Protein AF-A0A0S8CTA7-F1 (afdb_monomer_lite)

pLDDT: mean 88.71, std 9.85, range [58.78, 98.25]

Structure (mmCIF, N/CA/C/O backbone):
data_AF-A0A0S8CTA7-F1
#
_entry.id   AF-A0A0S8CTA7-F1
#
loop_
_atom_site.group_PDB
_atom_site.id
_atom_site.type_symbol
_atom_site.label_atom_id
_atom_site.label_alt_id
_atom_site.label_comp_id
_atom_site.label_asym_id
_atom_site.label_entity_id
_atom_site.label_seq_id
_atom_site.pdbx_PDB_ins_code
_atom_site.Cartn_x
_atom_site.Cartn_y
_atom_site.Cartn_z
_atom_site.occupancy
_atom_site.B_iso_or_equiv
_atom_site.auth_seq_id
_atom_site.auth_comp_id
_atom_site.auth_asym_id
_atom_site.auth_atom_id
_atom_site.pdbx_PDB_model_num
ATOM 1 N N . MET A 1 1 ? -1.309 12.481 15.541 1.00 68.94 1 MET A N 1
ATOM 2 C CA . MET A 1 1 ? 0.061 11.936 15.379 1.00 68.94 1 MET A CA 1
ATOM 3 C C . MET A 1 1 ? 0.530 11.014 16.499 1.00 68.94 1 MET A C 1
ATOM 5 O O . MET A 1 1 ? 1.008 9.938 16.173 1.00 68.94 1 MET A O 1
ATOM 9 N N . LYS A 1 2 ? 0.399 11.366 17.790 1.00 77.56 2 LYS A N 1
ATOM 10 C CA . LYS A 1 2 ? 0.857 10.496 18.898 1.00 77.56 2 LYS A CA 1
ATOM 11 C C . LYS A 1 2 ? 0.227 9.086 18.867 1.00 77.56 2 LYS A C 1
ATOM 13 O O . LYS A 1 2 ? 0.957 8.108 18.843 1.00 77.56 2 LYS A O 1
ATOM 18 N N . LEU A 1 3 ? -1.098 8.999 18.718 1.00 83.44 3 LEU A N 1
ATOM 19 C CA . LEU A 1 3 ? -1.833 7.724 18.664 1.00 83.44 3 LEU A CA 1
ATOM 20 C C . LEU A 1 3 ? -1.491 6.848 17.438 1.00 83.44 3 LEU A C 1
ATOM 22 O O . LEU A 1 3 ? -1.394 5.628 17.553 1.00 83.44 3 LEU A O 1
ATOM 26 N N . LEU A 1 4 ? -1.269 7.464 16.268 1.00 87.50 4 LEU A N 1
ATOM 27 C CA . LEU A 1 4 ? -0.884 6.745 15.043 1.00 87.50 4 LEU A CA 1
ATOM 28 C C . LEU A 1 4 ? 0.478 6.05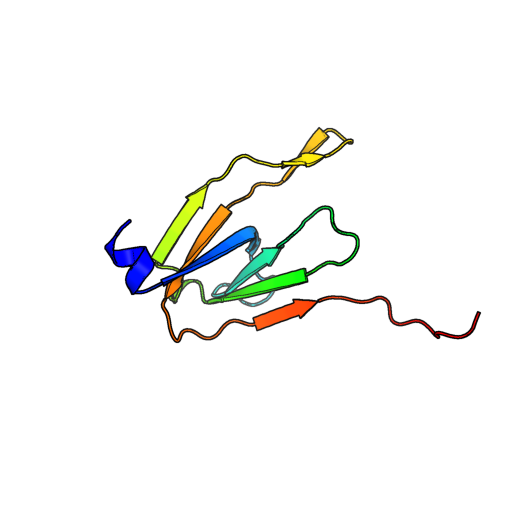7 15.203 1.00 87.50 4 LEU A C 1
ATOM 30 O O . LEU A 1 4 ? 0.642 4.921 14.785 1.00 87.50 4 LEU A O 1
ATOM 34 N N . LYS A 1 5 ? 1.445 6.691 15.876 1.00 89.25 5 LYS A N 1
ATOM 35 C CA . LYS A 1 5 ? 2.765 6.079 16.125 1.00 89.25 5 LYS A CA 1
ATOM 36 C C . LYS A 1 5 ? 2.689 4.830 17.015 1.00 89.25 5 LYS A C 1
ATOM 38 O O . LYS A 1 5 ? 3.542 3.949 16.929 1.00 89.25 5 LYS A O 1
ATOM 43 N N . GLU A 1 6 ? 1.671 4.740 17.866 1.00 94.50 6 GLU A N 1
ATOM 44 C CA . GLU A 1 6 ? 1.467 3.605 18.770 1.00 94.50 6 GLU A CA 1
ATOM 45 C C . GLU A 1 6 ? 0.722 2.453 18.088 1.00 94.50 6 GLU A C 1
ATOM 47 O O . GLU A 1 6 ? 1.040 1.288 18.336 1.00 94.50 6 GLU A O 1
ATOM 52 N N . THR A 1 7 ? -0.225 2.756 17.199 1.00 96.75 7 THR A N 1
ATOM 53 C CA . THR A 1 7 ? -1.140 1.765 16.607 1.00 96.75 7 THR A CA 1
ATOM 54 C C . THR A 1 7 ? -0.848 1.423 15.142 1.00 96.75 7 THR A C 1
ATOM 56 O O . THR A 1 7 ? -1.326 0.395 14.660 1.00 96.75 7 THR A O 1
ATOM 59 N N . HIS A 1 8 ? 0.008 2.191 14.460 1.00 98.06 8 HIS A N 1
ATOM 60 C CA . HIS A 1 8 ? 0.325 2.038 13.036 1.00 98.06 8 HIS A CA 1
ATOM 61 C C . HIS A 1 8 ? 1.831 1.995 12.781 1.00 98.06 8 HIS A C 1
ATOM 63 O O . HIS A 1 8 ? 2.642 2.365 13.630 1.00 98.06 8 HIS A O 1
ATOM 69 N N . ILE A 1 9 ? 2.195 1.535 11.588 1.00 97.12 9 ILE A N 1
ATOM 70 C CA . ILE A 1 9 ? 3.540 1.635 11.020 1.00 97.12 9 ILE A CA 1
ATOM 71 C C . ILE A 1 9 ? 3.449 2.471 9.743 1.00 97.12 9 ILE A C 1
ATOM 73 O O . ILE A 1 9 ? 2.537 2.280 8.936 1.00 97.12 9 ILE A O 1
ATOM 77 N N . SER A 1 10 ? 4.374 3.415 9.578 1.00 95.94 10 SER A N 1
ATOM 78 C CA . SER A 1 10 ? 4.425 4.268 8.395 1.00 95.94 10 SER A CA 1
ATOM 79 C C . SER A 1 10 ? 5.261 3.646 7.282 1.00 95.94 10 SER A C 1
ATOM 81 O O . SER A 1 10 ? 6.380 3.197 7.539 1.00 95.94 10 SER A O 1
ATOM 83 N N . PHE A 1 11 ? 4.765 3.721 6.052 1.00 95.62 11 PHE A N 1
ATOM 84 C CA . PHE A 1 11 ? 5.486 3.350 4.838 1.00 95.62 11 PHE A CA 1
ATOM 85 C C . PHE A 1 11 ? 5.481 4.519 3.864 1.00 95.62 11 PHE A C 1
ATOM 87 O O . PHE A 1 11 ? 4.483 5.226 3.749 1.00 95.62 11 PHE A O 1
ATOM 94 N N . THR A 1 12 ? 6.593 4.705 3.165 1.00 93.69 12 THR A N 1
ATOM 95 C CA . THR A 1 12 ? 6.796 5.817 2.240 1.00 93.69 12 THR A CA 1
ATOM 96 C C . THR A 1 12 ? 7.055 5.286 0.838 1.00 93.69 12 THR A C 1
ATOM 98 O O . THR A 1 12 ? 7.775 4.301 0.680 1.00 93.69 12 THR A O 1
ATOM 101 N N . GLY A 1 13 ? 6.486 5.950 -0.164 1.00 93.19 13 GLY A N 1
ATOM 102 C CA . GLY A 1 13 ? 6.742 5.662 -1.570 1.00 93.19 13 GLY A CA 1
ATOM 103 C C . GLY A 1 13 ? 5.756 6.368 -2.495 1.00 93.19 13 GLY A C 1
ATOM 104 O O . GLY A 1 13 ? 4.948 7.182 -2.045 1.00 93.19 13 GLY A O 1
ATOM 105 N N . SER A 1 14 ? 5.800 6.035 -3.781 1.00 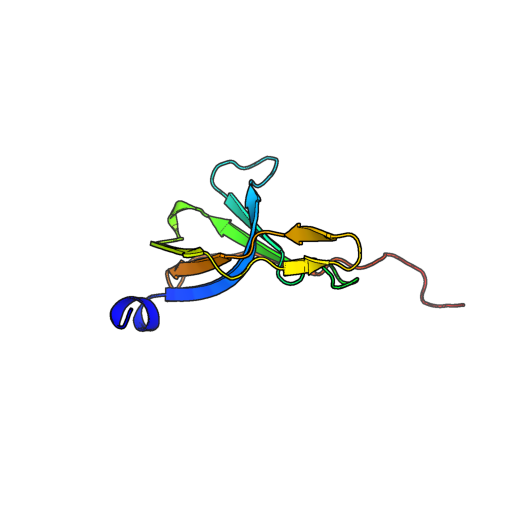93.00 14 SER A N 1
ATOM 106 C CA . SER A 1 14 ? 4.843 6.534 -4.766 1.00 93.00 14 SER A CA 1
ATOM 107 C C . SER A 1 14 ? 3.602 5.634 -4.813 1.00 93.00 14 SER A C 1
ATOM 109 O O . SER A 1 14 ? 3.732 4.445 -5.135 1.00 93.00 14 SER A O 1
ATOM 111 N N . PRO A 1 15 ? 2.405 6.143 -4.464 1.00 94.19 15 PRO A N 1
ATOM 112 C CA . PRO A 1 15 ? 1.188 5.343 -4.442 1.00 94.19 15 PRO A CA 1
ATOM 113 C C . PRO A 1 15 ? 0.649 5.102 -5.859 1.00 94.19 15 PRO A C 1
ATOM 115 O O . PRO A 1 15 ? 0.483 6.022 -6.658 1.00 94.19 15 PRO A O 1
ATOM 118 N N . ARG A 1 16 ? 0.318 3.848 -6.160 1.00 93.38 16 ARG A N 1
ATOM 119 C CA . ARG A 1 16 ? -0.289 3.389 -7.416 1.00 93.38 16 ARG A CA 1
ATOM 120 C C . ARG A 1 16 ? -1.501 2.514 -7.090 1.00 93.38 16 ARG A C 1
ATOM 122 O O . ARG A 1 16 ? -1.484 1.752 -6.123 1.00 93.38 16 ARG A O 1
ATOM 129 N N . LYS A 1 17 ? -2.558 2.594 -7.902 1.00 93.75 17 LYS A N 1
ATOM 130 C CA . LYS A 1 17 ? -3.677 1.641 -7.809 1.00 93.75 17 LYS A CA 1
ATOM 131 C C . LYS A 1 17 ? -3.193 0.261 -8.246 1.00 93.75 17 LYS A C 1
ATOM 133 O O . LYS A 1 17 ? -2.468 0.165 -9.237 1.00 93.75 17 LYS A O 1
ATOM 138 N N . HIS A 1 18 ? -3.592 -0.788 -7.532 1.00 94.25 18 HIS A N 1
ATOM 139 C CA . HIS A 1 18 ? -3.309 -2.141 -7.991 1.00 94.25 18 HIS A CA 1
ATOM 140 C C . HIS A 1 18 ? -4.118 -2.424 -9.279 1.00 94.25 18 HIS A C 1
ATOM 142 O O . HIS A 1 18 ? -5.302 -2.083 -9.340 1.00 94.25 18 HIS A O 1
ATOM 148 N N . PRO A 1 19 ? -3.510 -3.012 -10.327 1.00 93.19 19 PRO A N 1
ATOM 149 C CA . PRO A 1 19 ? -4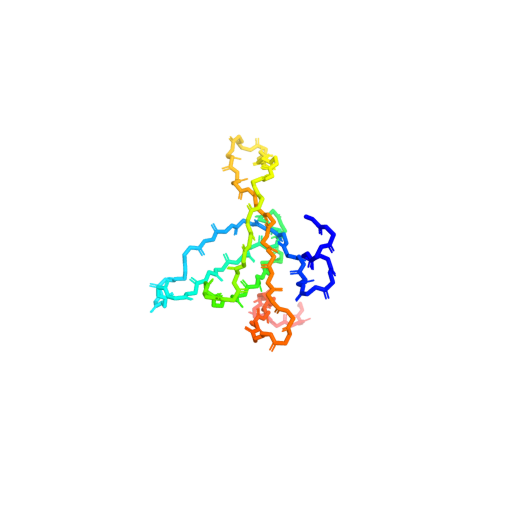.132 -3.127 -11.652 1.00 93.19 19 PRO A CA 1
ATOM 150 C C . PRO A 1 19 ? -5.354 -4.056 -11.697 1.00 93.19 19 PRO A C 1
ATOM 152 O O . PRO A 1 19 ? -6.213 -3.883 -12.557 1.00 93.19 19 PRO A O 1
ATOM 155 N N . TYR A 1 20 ? -5.441 -5.023 -10.778 1.00 94.75 20 TYR A N 1
ATOM 156 C CA . TYR A 1 20 ? -6.478 -6.069 -10.785 1.00 94.75 20 TYR A CA 1
ATOM 157 C C . TYR A 1 20 ? -7.286 -6.173 -9.483 1.00 94.75 20 TYR A C 1
ATOM 159 O O . TYR A 1 20 ? -8.231 -6.949 -9.417 1.00 94.75 20 TYR A O 1
ATOM 167 N N . ASP A 1 21 ? -6.910 -5.425 -8.443 1.00 95.56 21 ASP A N 1
ATOM 168 C CA . ASP A 1 21 ? -7.525 -5.513 -7.110 1.00 95.56 21 ASP A CA 1
ATOM 169 C C . ASP A 1 21 ? -7.790 -4.084 -6.618 1.00 95.56 21 ASP A C 1
ATOM 171 O O . ASP A 1 21 ? -6.870 -3.417 -6.146 1.00 95.56 21 ASP A O 1
ATOM 175 N N . PRO A 1 22 ? -9.016 -3.560 -6.777 1.00 95.25 22 PRO A N 1
ATOM 176 C CA . PRO A 1 22 ? -9.323 -2.176 -6.424 1.00 95.25 22 PRO A CA 1
ATOM 177 C C . PRO A 1 22 ? -9.211 -1.902 -4.917 1.00 95.25 22 PRO A C 1
ATOM 179 O O . PRO A 1 22 ? -9.075 -0.742 -4.522 1.00 95.25 22 PRO A O 1
ATOM 182 N N . ASP A 1 23 ? -9.213 -2.945 -4.081 1.00 97.06 23 ASP A N 1
ATOM 183 C CA . ASP A 1 23 ? -9.101 -2.830 -2.628 1.00 97.06 23 ASP A CA 1
ATOM 184 C C . ASP A 1 23 ? -7.644 -2.789 -2.157 1.00 97.06 23 ASP A C 1
ATOM 186 O O . ASP A 1 23 ? -7.371 -2.809 -0.951 1.00 97.06 23 ASP A O 1
ATOM 190 N N . ARG A 1 24 ? -6.690 -2.706 -3.091 1.00 96.94 24 ARG A N 1
ATOM 191 C CA . ARG A 1 24 ? -5.263 -2.660 -2.792 1.00 96.94 24 ARG A CA 1
ATOM 192 C C . ARG A 1 24 ? -4.551 -1.474 -3.415 1.00 96.94 24 ARG A C 1
ATOM 194 O O . ARG A 1 24 ? -4.849 -1.006 -4.514 1.00 96.94 24 ARG A O 1
ATOM 201 N N . VAL A 1 25 ? -3.538 -1.019 -2.689 1.00 96.81 25 VAL A N 1
ATOM 202 C CA . VAL A 1 25 ? -2.601 0.004 -3.140 1.00 96.81 25 VAL A CA 1
ATOM 203 C C . VAL A 1 25 ? -1.202 -0.588 -3.209 1.00 96.81 25 VAL A C 1
ATOM 205 O O . VAL A 1 25 ? -0.790 -1.334 -2.320 1.00 96.81 25 VAL A O 1
ATOM 208 N N . ILE A 1 26 ? -0.480 -0.225 -4.264 1.00 95.75 26 ILE A N 1
ATOM 209 C CA . ILE A 1 26 ? 0.943 -0.499 -4.427 1.00 95.75 26 ILE A CA 1
ATOM 210 C C . ILE A 1 26 ? 1.701 0.772 -4.054 1.00 95.75 26 ILE A C 1
ATOM 212 O O . ILE A 1 26 ? 1.343 1.866 -4.485 1.00 95.75 26 ILE A O 1
ATOM 216 N N . LEU A 1 27 ? 2.755 0.635 -3.261 1.00 95.06 27 LEU A N 1
ATOM 217 C CA . LEU A 1 27 ? 3.635 1.725 -2.871 1.00 95.06 27 LEU A CA 1
ATOM 218 C C . LEU A 1 27 ? 5.043 1.430 -3.389 1.00 95.06 27 LEU A C 1
ATOM 220 O O . LEU A 1 27 ? 5.725 0.557 -2.853 1.00 95.06 27 LEU A O 1
ATOM 224 N N . ILE A 1 28 ? 5.465 2.144 -4.433 1.00 92.44 28 ILE A N 1
ATOM 225 C CA . ILE A 1 28 ? 6.812 2.018 -5.008 1.00 92.44 28 ILE A CA 1
ATOM 226 C C . ILE A 1 28 ? 7.793 2.749 -4.093 1.00 92.44 28 ILE A C 1
ATOM 228 O O . ILE A 1 28 ? 7.675 3.959 -3.915 1.00 92.44 28 ILE A O 1
ATOM 232 N N . THR A 1 29 ? 8.727 2.030 -3.473 1.00 87.75 29 THR A N 1
ATOM 233 C CA . THR A 1 29 ? 9.551 2.580 -2.381 1.00 87.75 29 THR A CA 1
ATOM 234 C C . THR A 1 29 ? 10.622 3.543 -2.861 1.00 87.75 29 THR A C 1
ATOM 236 O O . THR A 1 29 ? 10.925 4.513 -2.173 1.00 87.75 29 THR A O 1
ATOM 239 N N . ASP A 1 30 ? 11.182 3.264 -4.033 1.00 80.25 30 ASP A N 1
ATOM 240 C CA . ASP A 1 30 ? 12.165 4.105 -4.695 1.00 80.25 30 ASP A CA 1
ATOM 241 C C . ASP A 1 30 ? 11.895 4.059 -6.206 1.00 80.25 30 ASP A C 1
ATOM 243 O O . ASP A 1 30 ? 12.202 3.052 -6.849 1.00 80.25 30 ASP A O 1
ATOM 247 N N . PRO A 1 31 ? 11.257 5.099 -6.770 1.00 70.31 31 PRO A N 1
ATOM 248 C CA . PRO A 1 31 ? 10.948 5.152 -8.193 1.00 70.31 31 PRO A CA 1
ATOM 249 C C . PRO A 1 31 ? 12.192 5.305 -9.084 1.00 70.31 31 PRO A C 1
ATOM 251 O O . PRO A 1 31 ? 12.081 5.064 -10.282 1.00 70.31 31 PRO A O 1
ATOM 254 N N . TYR A 1 32 ? 13.359 5.661 -8.531 1.00 71.81 32 TYR A N 1
ATOM 255 C CA . TYR A 1 32 ? 14.600 5.869 -9.293 1.00 71.81 32 TYR A CA 1
ATOM 256 C C . TYR A 1 32 ? 15.634 4.765 -9.094 1.00 71.81 32 TYR A C 1
ATOM 258 O O . TYR A 1 32 ? 16.622 4.685 -9.830 1.00 71.81 32 TYR A O 1
ATOM 266 N N . SER A 1 33 ? 15.422 3.888 -8.117 1.00 69.62 33 SER A N 1
ATOM 267 C CA . SER A 1 33 ? 16.228 2.687 -7.968 1.00 69.62 33 SER A CA 1
ATOM 268 C C . SER A 1 33 ? 16.029 1.759 -9.166 1.00 69.62 33 SER A C 1
ATOM 270 O O . SER A 1 33 ? 14.911 1.387 -9.524 1.00 69.62 33 SER A O 1
ATOM 272 N N . LYS A 1 34 ? 17.148 1.283 -9.724 1.00 65.25 34 LYS A N 1
ATOM 273 C CA . LYS A 1 34 ? 17.162 0.195 -10.718 1.00 65.25 34 LYS A CA 1
ATOM 274 C C . LYS A 1 34 ? 16.590 -1.115 -10.165 1.00 65.25 34 LYS A C 1
ATOM 276 O O . LYS A 1 34 ? 16.200 -1.987 -10.932 1.00 65.25 34 LYS A O 1
ATOM 281 N N . ILE A 1 35 ? 16.550 -1.257 -8.839 1.00 64.50 35 ILE A N 1
ATOM 282 C CA . ILE A 1 35 ? 15.874 -2.350 -8.146 1.00 64.50 35 ILE A CA 1
ATOM 283 C C . ILE A 1 35 ? 14.482 -1.854 -7.778 1.00 64.50 35 ILE A C 1
ATOM 285 O O . ILE A 1 35 ? 14.301 -1.159 -6.772 1.00 64.50 35 ILE A O 1
ATOM 289 N N . THR A 1 36 ? 13.496 -2.219 -8.591 1.00 78.12 36 THR A N 1
ATOM 290 C CA . THR A 1 36 ? 12.099 -1.927 -8.285 1.00 78.12 36 THR A CA 1
ATOM 291 C C . THR A 1 36 ? 11.673 -2.771 -7.091 1.00 78.12 36 THR A C 1
ATOM 293 O O . THR A 1 36 ? 11.588 -3.996 -7.171 1.00 78.12 36 THR A O 1
ATOM 296 N N . SER A 1 37 ? 11.390 -2.113 -5.973 1.00 89.75 37 SER A N 1
ATOM 297 C CA . SER A 1 37 ? 10.756 -2.745 -4.821 1.00 89.75 37 SER A CA 1
ATOM 298 C C . SER A 1 37 ? 9.473 -2.014 -4.473 1.00 89.75 37 SER A C 1
ATOM 300 O O . SER A 1 37 ? 9.325 -0.807 -4.695 1.00 89.75 37 SER A O 1
ATOM 302 N N . TYR A 1 38 ? 8.499 -2.780 -3.998 1.00 93.75 38 TYR A N 1
ATOM 303 C CA . TYR A 1 38 ? 7.197 -2.242 -3.661 1.00 93.75 38 TYR A CA 1
ATOM 304 C C . TYR A 1 38 ? 6.601 -2.920 -2.439 1.00 93.75 38 TYR A C 1
ATOM 306 O O . TYR A 1 38 ? 6.887 -4.081 -2.118 1.00 93.75 38 TYR A O 1
ATOM 314 N N . TYR A 1 39 ? 5.741 -2.161 -1.771 1.00 96.25 39 TYR A N 1
ATOM 315 C CA . TYR A 1 39 ? 4.801 -2.680 -0.795 1.00 96.25 39 TYR A CA 1
ATOM 316 C C . TYR A 1 39 ? 3.410 -2.757 -1.391 1.00 96.25 39 TYR A C 1
ATOM 318 O O . TYR A 1 39 ? 3.043 -1.946 -2.238 1.00 96.25 39 TYR A O 1
ATOM 326 N N . GLU A 1 40 ? 2.614 -3.684 -0.888 1.00 96.88 40 GLU A N 1
ATOM 327 C CA . GLU A 1 40 ? 1.204 -3.782 -1.225 1.00 96.88 40 GLU A CA 1
ATOM 328 C C . GLU A 1 40 ? 0.381 -3.941 0.047 1.00 96.88 40 GLU A C 1
ATOM 330 O O . GLU A 1 40 ? 0.703 -4.765 0.908 1.00 96.88 40 GLU A O 1
ATOM 335 N N . PHE A 1 41 ? -0.685 -3.152 0.163 1.00 98.06 41 PHE A N 1
ATOM 336 C CA . PHE A 1 41 ? -1.568 -3.152 1.326 1.00 98.06 41 PHE A CA 1
ATOM 337 C C 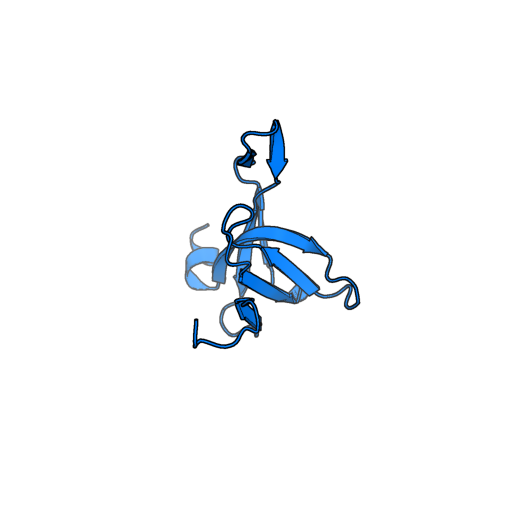. PHE A 1 41 ? -3.027 -3.067 0.900 1.00 98.06 41 PHE A C 1
ATOM 339 O O . PHE A 1 41 ? -3.351 -2.458 -0.121 1.00 98.06 41 PHE A O 1
ATOM 346 N N . LYS A 1 42 ? -3.919 -3.606 1.736 1.00 97.94 42 LYS A N 1
ATOM 347 C CA . LYS A 1 42 ? -5.351 -3.325 1.620 1.00 97.94 42 LYS A CA 1
ATOM 348 C C . LYS A 1 42 ? -5.627 -1.872 1.985 1.00 97.94 42 LYS A C 1
ATOM 350 O O . LYS A 1 42 ? -5.146 -1.379 3.006 1.00 97.94 42 LYS A O 1
ATOM 355 N N . THR A 1 43 ? -6.458 -1.202 1.201 1.00 96.94 43 THR A N 1
ATOM 356 C CA . THR A 1 43 ? -6.864 0.188 1.451 1.00 96.94 43 THR A CA 1
ATOM 357 C C . THR A 1 43 ? -7.571 0.339 2.801 1.00 96.94 43 THR A C 1
ATOM 359 O O . THR A 1 43 ? -7.298 1.290 3.527 1.00 96.94 43 THR A O 1
ATOM 362 N N . ALA A 1 44 ? -8.382 -0.646 3.206 1.00 97.81 44 ALA A N 1
ATOM 363 C CA . ALA A 1 44 ? -9.085 -0.677 4.498 1.00 97.81 44 ALA A CA 1
ATOM 364 C C . ALA A 1 44 ? -8.159 -0.696 5.741 1.00 97.81 44 ALA A C 1
ATOM 366 O O . ALA A 1 44 ? -8.581 -0.371 6.864 1.00 97.81 44 ALA A O 1
ATOM 367 N N . ASP A 1 45 ? -6.891 -1.071 5.557 1.00 97.88 45 ASP A N 1
ATOM 368 C CA . ASP A 1 45 ? -5.880 -1.108 6.616 1.00 97.88 45 ASP A CA 1
ATOM 369 C C . ASP A 1 45 ? -5.096 0.207 6.746 1.00 97.88 45 ASP A C 1
ATOM 371 O O . ASP A 1 45 ? -4.390 0.417 7.739 1.00 97.88 45 ASP A O 1
ATOM 375 N N . ILE A 1 46 ? -5.259 1.130 5.796 1.00 97.19 46 ILE A N 1
ATOM 376 C CA . ILE A 1 46 ? -4.623 2.447 5.795 1.00 97.19 46 ILE A CA 1
ATOM 377 C C . ILE A 1 46 ? -5.550 3.437 6.490 1.00 97.19 46 ILE A C 1
ATOM 379 O O . ILE A 1 46 ? -6.696 3.622 6.097 1.00 97.19 46 ILE A O 1
ATOM 383 N N . SER A 1 47 ? -5.066 4.072 7.557 1.00 96.75 47 SER A N 1
ATOM 384 C CA . SER A 1 47 ? -5.884 5.008 8.351 1.00 96.75 47 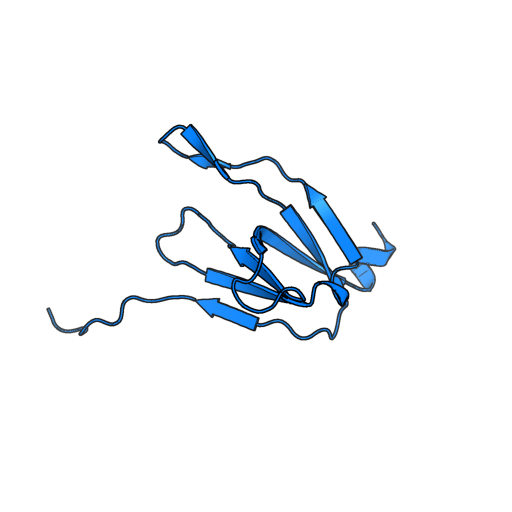SER A CA 1
ATOM 385 C C . SER A 1 47 ? -5.518 6.469 8.141 1.00 96.75 47 SER A C 1
ATOM 387 O O . SER A 1 47 ? -6.283 7.348 8.526 1.00 96.75 47 SER A O 1
ATOM 389 N N . TYR A 1 48 ? -4.344 6.739 7.574 1.00 96.12 48 TYR A N 1
ATOM 390 C CA . TYR A 1 48 ? -3.905 8.097 7.295 1.00 96.12 48 TYR A CA 1
ATOM 391 C C . TYR A 1 48 ? -2.893 8.121 6.152 1.00 96.12 48 TYR A C 1
ATOM 393 O O . TYR A 1 48 ? -2.104 7.183 6.003 1.00 96.12 48 TYR A O 1
ATOM 401 N N . VAL A 1 49 ? -2.922 9.197 5.368 1.00 95.75 49 VAL A N 1
ATOM 402 C CA . VAL A 1 49 ? -2.013 9.449 4.248 1.00 95.75 49 VAL A CA 1
ATOM 403 C C . VAL A 1 49 ? -1.500 10.880 4.364 1.00 95.75 49 VAL A C 1
ATOM 405 O O . VAL A 1 49 ? -2.284 11.813 4.514 1.00 95.75 49 VAL A O 1
ATOM 408 N N . GLU A 1 50 ? -0.185 11.033 4.309 1.00 94.56 50 GLU A N 1
ATOM 409 C CA . GLU A 1 50 ? 0.516 12.311 4.230 1.00 94.56 50 GLU A CA 1
ATOM 410 C C . GLU A 1 50 ? 1.054 12.466 2.813 1.00 94.56 50 GLU A C 1
ATOM 412 O O . GLU A 1 50 ? 1.788 11.598 2.335 1.00 94.56 50 GLU A O 1
ATOM 417 N N . GLU A 1 51 ? 0.717 13.568 2.154 1.00 92.00 51 GLU A N 1
ATOM 418 C CA . GLU A 1 51 ? 1.405 13.978 0.934 1.00 92.00 51 GLU A CA 1
ATOM 419 C C . GLU A 1 51 ? 2.814 14.453 1.302 1.00 92.00 51 GLU A C 1
ATOM 421 O O . GLU A 1 51 ? 3.008 15.164 2.293 1.00 92.00 51 GLU A O 1
ATOM 426 N N . MET A 1 52 ? 3.813 14.006 0.548 1.00 89.56 52 MET A N 1
ATOM 427 C CA . MET A 1 52 ? 5.197 14.420 0.738 1.00 89.56 52 MET A CA 1
ATOM 428 C C . MET A 1 52 ? 5.669 15.272 -0.436 1.00 89.56 52 MET A C 1
ATOM 430 O O . MET A 1 52 ? 4.991 15.387 -1.451 1.00 89.56 52 MET A O 1
ATOM 434 N N . VAL A 1 53 ? 6.862 15.855 -0.302 1.00 82.69 53 VAL A N 1
ATOM 435 C CA . VAL A 1 53 ? 7.513 16.546 -1.418 1.00 82.69 53 VAL A CA 1
ATOM 436 C C . VAL A 1 53 ? 7.677 15.561 -2.572 1.00 82.69 53 VAL A C 1
ATOM 438 O O . VAL A 1 53 ? 8.258 14.486 -2.397 1.00 82.69 53 VAL A O 1
ATOM 441 N N . ASN A 1 54 ? 7.141 15.934 -3.733 1.00 80.69 54 ASN A N 1
ATOM 442 C CA . ASN A 1 54 ? 7.286 15.146 -4.944 1.00 80.69 54 ASN A CA 1
ATOM 443 C C . ASN A 1 54 ? 8.757 15.071 -5.331 1.00 80.69 54 ASN A C 1
ATOM 445 O O . ASN A 1 54 ? 9.508 16.039 -5.189 1.00 80.69 54 ASN A O 1
ATOM 449 N N . LEU A 1 55 ? 9.158 13.916 -5.835 1.00 76.94 55 LEU A N 1
ATOM 450 C CA . LEU A 1 55 ? 10.482 13.770 -6.396 1.00 76.94 55 LEU A CA 1
ATOM 451 C C . LEU A 1 55 ? 10.454 14.243 -7.848 1.00 76.94 55 LEU A C 1
ATOM 453 O O . LEU A 1 55 ? 9.515 13.926 -8.569 1.00 76.94 55 LEU A O 1
ATOM 457 N N . VAL A 1 56 ? 11.482 14.976 -8.267 1.00 74.81 56 VAL A N 1
ATOM 458 C CA . VAL A 1 56 ? 11.687 15.365 -9.668 1.00 74.81 56 VAL A CA 1
ATOM 459 C C . VAL A 1 56 ? 12.930 14.641 -10.160 1.00 74.81 56 VAL A C 1
ATOM 461 O O . VAL A 1 56 ? 13.947 14.658 -9.460 1.00 74.81 56 VAL A O 1
ATOM 464 N N . ASP A 1 57 ? 12.831 13.947 -11.288 1.00 73.00 57 ASP A N 1
ATOM 465 C CA . ASP A 1 57 ? 13.988 13.299 -11.906 1.00 73.00 57 ASP A CA 1
ATOM 466 C C . ASP A 1 57 ? 14.793 14.256 -12.793 1.00 73.00 57 ASP A C 1
ATOM 468 O O . ASP A 1 57 ? 14.520 15.455 -12.877 1.00 73.00 57 ASP A O 1
ATOM 472 N N . MET A 1 58 ? 15.853 13.728 -13.408 1.00 73.75 58 MET A N 1
ATOM 473 C CA . MET A 1 58 ? 16.759 14.508 -14.256 1.00 73.75 58 MET A CA 1
ATOM 474 C C . MET A 1 58 ? 16.090 14.914 -15.579 1.00 73.75 58 MET A C 1
ATOM 476 O O . MET A 1 58 ? 16.526 15.869 -16.221 1.00 73.75 58 MET A O 1
ATOM 480 N N . GLU A 1 59 ? 15.025 14.214 -15.962 1.00 76.25 59 GLU A N 1
ATOM 481 C CA . GLU A 1 59 ? 14.186 14.450 -17.130 1.00 76.25 59 GLU A CA 1
ATOM 482 C C . GLU A 1 59 ? 13.048 15.454 -16.848 1.00 76.25 59 GLU A C 1
ATOM 484 O O . GLU A 1 59 ? 12.411 15.943 -17.782 1.00 76.25 59 GLU A O 1
ATOM 489 N N . GLY A 1 60 ? 12.842 15.833 -15.582 1.00 73.50 60 GLY A N 1
ATOM 490 C CA . GLY A 1 60 ? 11.833 16.798 -15.144 1.00 73.50 60 GLY A CA 1
ATOM 491 C C . GLY A 1 60 ? 10.469 16.184 -14.819 1.00 73.50 60 GLY A C 1
ATOM 492 O O . GLY A 1 60 ? 9.519 16.923 -14.545 1.00 73.50 60 GLY A O 1
ATOM 493 N N . GLU A 1 61 ? 10.351 14.857 -14.810 1.00 78.38 61 GLU A N 1
ATOM 494 C CA . GLU A 1 61 ? 9.125 14.163 -14.437 1.00 78.38 61 GLU A CA 1
ATOM 495 C C . GLU A 1 61 ? 8.924 14.208 -12.924 1.00 78.38 61 GLU A C 1
ATOM 497 O O . GLU A 1 61 ? 9.837 14.007 -12.120 1.00 78.38 61 GLU A O 1
ATOM 502 N N . THR A 1 62 ? 7.687 14.492 -12.523 1.00 81.19 62 THR A N 1
ATOM 503 C CA . THR A 1 62 ? 7.318 14.627 -11.115 1.00 81.19 62 THR A CA 1
ATOM 504 C C . THR A 1 62 ? 6.663 13.344 -10.626 1.00 81.19 62 THR A C 1
ATOM 506 O O . THR A 1 62 ? 5.549 13.004 -11.028 1.00 81.19 62 THR A O 1
ATOM 509 N N . VAL A 1 63 ? 7.318 12.650 -9.700 1.00 84.69 63 VAL A N 1
ATOM 510 C CA . VAL A 1 63 ? 6.776 11.456 -9.056 1.00 84.69 63 VAL A CA 1
ATOM 511 C C . VAL A 1 63 ? 6.130 11.838 -7.722 1.00 84.69 63 VAL A C 1
ATOM 513 O O . VAL A 1 63 ? 6.836 12.265 -6.799 1.00 84.69 63 VAL A O 1
ATOM 516 N N . PRO A 1 64 ? 4.800 11.671 -7.576 1.00 87.88 64 PRO A N 1
ATOM 517 C CA . PRO A 1 64 ? 4.129 11.961 -6.323 1.00 87.88 64 PRO A CA 1
ATOM 518 C C . PRO A 1 64 ? 4.544 10.960 -5.255 1.00 87.88 64 PRO A C 1
ATOM 520 O O . PRO A 1 64 ? 4.546 9.745 -5.491 1.00 87.88 64 PRO A O 1
ATOM 523 N N . MET A 1 65 ? 4.867 11.479 -4.074 1.00 92.50 65 MET A N 1
ATOM 524 C CA . MET A 1 65 ? 5.294 10.690 -2.926 1.00 92.50 65 MET A CA 1
ATOM 525 C C . MET A 1 65 ? 4.306 10.851 -1.781 1.00 92.50 65 MET A C 1
ATOM 527 O O . MET A 1 65 ? 3.841 11.948 -1.482 1.00 92.50 65 MET A O 1
ATOM 531 N N . ALA A 1 66 ? 4.019 9.749 -1.100 1.00 94.62 66 ALA A N 1
ATOM 532 C CA . ALA A 1 66 ? 3.149 9.742 0.060 1.00 94.62 66 ALA A CA 1
ATOM 533 C C . ALA A 1 66 ? 3.742 8.896 1.183 1.00 94.62 66 ALA A C 1
ATOM 535 O O . ALA A 1 66 ? 4.459 7.917 0.951 1.00 94.62 66 ALA A O 1
ATOM 536 N N . ARG A 1 67 ? 3.386 9.249 2.417 1.00 95.38 67 ARG A N 1
ATOM 537 C CA . ARG A 1 67 ? 3.546 8.381 3.579 1.00 95.38 67 ARG A CA 1
ATOM 538 C C . ARG A 1 67 ? 2.180 7.880 4.016 1.00 95.38 67 ARG A C 1
ATOM 540 O O . ARG A 1 67 ? 1.321 8.660 4.414 1.00 95.38 67 ARG A O 1
ATOM 547 N N . ILE A 1 68 ? 1.998 6.568 3.991 1.00 96.56 68 ILE A N 1
ATOM 548 C CA . ILE A 1 68 ? 0.787 5.905 4.471 1.00 96.56 68 ILE A CA 1
ATOM 549 C C . ILE A 1 68 ? 1.017 5.341 5.871 1.00 96.56 68 ILE A C 1
ATOM 551 O O . ILE A 1 68 ? 2.099 4.846 6.183 1.00 96.56 68 ILE A O 1
ATOM 555 N N . TRP A 1 69 ? -0.011 5.384 6.711 1.00 97.69 69 TRP A N 1
ATOM 556 C CA . TRP A 1 69 ? -0.008 4.792 8.046 1.00 97.69 69 TRP A CA 1
ATOM 557 C C . TRP A 1 69 ? -0.915 3.566 8.063 1.00 97.69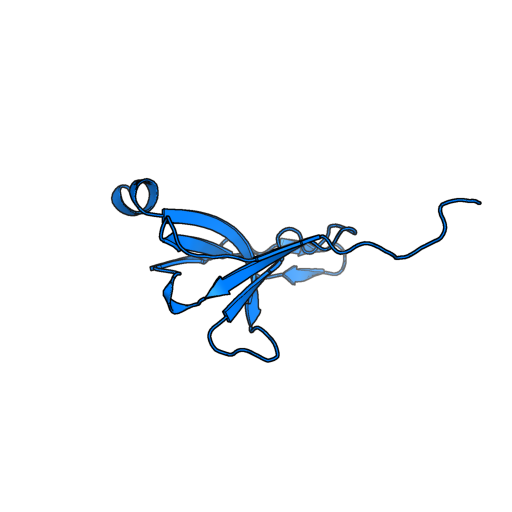 69 TRP A C 1
ATOM 559 O O . TRP A 1 69 ? -2.142 3.683 7.987 1.00 97.69 69 TRP A O 1
ATOM 569 N N . VAL A 1 70 ? -0.297 2.390 8.173 1.00 97.94 70 VAL A N 1
ATOM 570 C CA . VAL A 1 70 ? -0.961 1.081 8.112 1.00 97.94 70 VAL A CA 1
ATOM 571 C C . VAL A 1 70 ? -1.138 0.530 9.521 1.00 97.94 70 VAL A C 1
ATOM 573 O O . VAL A 1 70 ? -0.203 0.577 10.325 1.00 97.94 70 VAL A O 1
ATOM 576 N N . LYS A 1 71 ? -2.332 0.021 9.843 1.00 98.25 71 LYS A N 1
ATOM 577 C CA . LYS A 1 71 ? -2.636 -0.560 11.161 1.00 98.25 71 LYS A CA 1
ATOM 578 C C . LYS A 1 71 ? -1.643 -1.681 11.496 1.00 98.25 71 LYS A C 1
ATOM 580 O O . LYS A 1 71 ? -1.309 -2.521 10.660 1.00 98.25 71 LYS A O 1
ATOM 585 N N . LYS A 1 72 ? -1.159 -1.724 12.740 1.00 97.25 72 LYS A N 1
ATOM 586 C CA . LYS A 1 72 ? -0.340 -2.848 13.220 1.00 97.25 72 LYS A CA 1
ATOM 587 C C . LYS A 1 72 ? -1.139 -4.149 13.129 1.00 97.25 72 LYS A C 1
ATOM 589 O O . LYS A 1 72 ? -2.337 -4.159 13.396 1.00 97.25 72 LYS A O 1
ATOM 594 N N . LYS A 1 73 ? -0.439 -5.249 12.833 1.00 96.25 73 LYS A N 1
ATOM 595 C CA . LYS A 1 73 ? -0.991 -6.600 12.601 1.00 96.25 73 LYS A CA 1
ATOM 596 C C . LYS A 1 73 ? -1.765 -6.781 11.286 1.00 96.25 73 LYS A C 1
ATOM 598 O O . LYS A 1 73 ? -2.196 -7.899 11.021 1.00 96.25 73 LYS A O 1
ATOM 603 N N . SER A 1 74 ? -1.908 -5.748 10.454 1.00 97.81 74 SER A N 1
ATOM 604 C CA . SER A 1 74 ? -2.388 -5.918 9.077 1.00 97.81 74 SER A CA 1
ATOM 605 C C . SER A 1 74 ? -1.373 -6.691 8.229 1.00 97.81 74 SER A C 1
ATOM 607 O O . SER A 1 74 ? -0.173 -6.698 8.517 1.00 97.81 74 SER A O 1
ATOM 609 N N . ILE A 1 75 ? -1.864 -7.344 7.177 1.00 97.25 75 ILE A N 1
ATOM 610 C CA . ILE A 1 75 ? -1.037 -8.107 6.239 1.00 97.25 75 ILE A CA 1
ATOM 611 C C . ILE A 1 75 ? -0.650 -7.188 5.082 1.00 97.25 75 ILE A C 1
ATOM 613 O O . ILE A 1 75 ? -1.512 -6.563 4.465 1.00 97.25 75 ILE A O 1
ATOM 617 N N . GLY A 1 76 ? 0.642 -7.137 4.776 1.00 96.44 76 GLY A N 1
ATOM 618 C CA . GLY A 1 76 ? 1.164 -6.496 3.575 1.00 96.44 76 GLY A CA 1
ATOM 619 C C . GLY A 1 76 ? 2.041 -7.459 2.790 1.00 96.44 76 GLY A C 1
ATOM 620 O O . GLY A 1 76 ? 2.651 -8.357 3.375 1.00 96.44 76 GLY A O 1
ATOM 621 N N . ALA A 1 77 ? 2.117 -7.261 1.478 1.00 95.50 77 ALA A N 1
ATOM 622 C CA . ALA A 1 77 ? 3.116 -7.918 0.647 1.00 95.50 77 ALA A CA 1
ATOM 623 C C . ALA A 1 77 ? 4.317 -6.987 0.446 1.00 95.50 77 ALA A C 1
ATOM 625 O O . ALA A 1 77 ? 4.188 -5.761 0.429 1.00 95.50 77 ALA A O 1
ATOM 626 N N . ARG A 1 78 ? 5.498 -7.583 0.309 1.00 94.38 78 ARG A N 1
ATOM 627 C CA . ARG A 1 78 ? 6.736 -6.899 -0.059 1.00 94.38 78 ARG A CA 1
ATOM 628 C C . ARG A 1 78 ? 7.389 -7.710 -1.161 1.00 94.38 78 ARG A C 1
ATOM 630 O O . ARG A 1 78 ? 7.566 -8.914 -0.992 1.00 94.38 78 ARG A O 1
ATOM 637 N N . ALA A 1 79 ? 7.772 -7.045 -2.237 1.00 91.88 79 ALA A N 1
ATOM 638 C CA . ALA A 1 79 ? 8.495 -7.669 -3.330 1.00 91.88 79 ALA A CA 1
ATOM 639 C C . ALA A 1 79 ? 9.671 -6.794 -3.759 1.00 91.88 79 ALA A C 1
ATOM 641 O O . ALA A 1 79 ? 9.585 -5.564 -3.745 1.00 91.88 79 ALA A O 1
ATOM 642 N N . SER A 1 80 ? 10.749 -7.460 -4.157 1.00 90.31 80 SER A N 1
ATOM 643 C CA . SER A 1 80 ? 11.897 -6.861 -4.830 1.00 90.31 80 SER A CA 1
ATOM 644 C C . SER A 1 80 ? 12.054 -7.574 -6.159 1.00 90.31 80 SER A C 1
ATOM 646 O O . SER A 1 80 ? 12.262 -8.788 -6.190 1.00 90.31 80 SER A O 1
ATOM 648 N N . LEU A 1 81 ? 11.896 -6.831 -7.247 1.00 86.75 81 LEU A N 1
ATOM 649 C CA . LEU A 1 81 ? 12.061 -7.360 -8.589 1.00 86.75 81 LEU A CA 1
ATOM 650 C C . LEU A 1 81 ? 13.552 -7.502 -8.893 1.00 86.75 81 LEU A C 1
ATOM 652 O O . LEU A 1 81 ? 14.370 -6.686 -8.466 1.00 86.75 81 LEU A O 1
ATOM 656 N N . PHE A 1 82 ? 13.894 -8.545 -9.637 1.00 84.69 82 PHE A N 1
ATOM 657 C CA . PHE A 1 82 ? 15.246 -8.804 -10.104 1.00 84.69 82 PHE A CA 1
ATOM 658 C C . PHE A 1 82 ? 15.195 -9.240 -11.564 1.00 84.69 82 PHE A C 1
ATOM 660 O O . PHE A 1 82 ? 14.181 -9.758 -12.036 1.00 84.69 82 PHE A O 1
ATOM 667 N N . ILE A 1 83 ? 16.293 -9.002 -12.275 1.00 83.12 83 ILE A N 1
ATOM 668 C CA . ILE A 1 83 ? 16.464 -9.517 -13.628 1.00 83.12 83 ILE A CA 1
ATOM 669 C C . ILE A 1 83 ? 16.825 -10.994 -13.496 1.00 83.12 83 ILE A C 1
ATOM 671 O O . ILE A 1 83 ? 17.759 -11.343 -12.775 1.00 83.12 83 ILE A O 1
ATOM 675 N N . VAL A 1 84 ? 16.053 -11.850 -14.160 1.00 88.62 84 VAL A N 1
ATOM 676 C CA . VAL A 1 84 ? 16.370 -13.273 -14.273 1.00 88.62 84 VAL A CA 1
ATOM 677 C C . VAL A 1 84 ? 17.441 -13.400 -15.347 1.00 88.62 84 VAL A C 1
ATOM 679 O O . VAL A 1 84 ? 17.136 -13.233 -16.525 1.00 88.62 84 VAL A O 1
ATOM 682 N N . ASP A 1 85 ? 18.677 -13.636 -14.923 1.00 87.50 85 ASP A N 1
ATOM 683 C CA . ASP A 1 85 ? 19.828 -13.797 -15.809 1.00 87.50 85 ASP A CA 1
ATOM 684 C C . ASP A 1 85 ? 20.790 -14.858 -15.257 1.00 87.50 85 ASP A C 1
ATOM 686 O O . ASP A 1 85 ? 20.793 -15.133 -14.049 1.00 87.50 85 ASP A O 1
ATOM 690 N N . ASP A 1 86 ? 21.599 -15.443 -16.139 1.00 82.00 86 ASP A N 1
ATOM 691 C CA . ASP A 1 86 ? 22.644 -16.392 -15.764 1.00 82.00 86 ASP A CA 1
ATOM 692 C C . ASP A 1 86 ? 23.842 -15.640 -15.158 1.00 82.00 86 ASP A C 1
ATOM 694 O O . ASP A 1 86 ? 24.300 -14.618 -15.663 1.00 82.00 86 ASP A O 1
ATOM 698 N N . THR A 1 87 ? 24.384 -16.139 -14.044 1.00 74.94 87 THR A N 1
ATOM 699 C CA . THR A 1 87 ? 25.490 -15.477 -13.320 1.00 74.94 87 THR A CA 1
ATOM 700 C C . THR A 1 87 ? 26.872 -15.742 -13.914 1.00 74.94 87 THR A C 1
ATOM 702 O O . THR A 1 87 ? 27.878 -15.278 -13.371 1.00 74.94 87 THR A O 1
ATOM 705 N N . THR A 1 88 ? 26.948 -16.489 -15.011 1.00 67.25 88 THR A N 1
ATOM 706 C CA . THR A 1 88 ? 28.201 -16.797 -15.700 1.00 67.25 88 THR A CA 1
ATOM 707 C C . THR A 1 88 ? 28.331 -15.935 -16.947 1.00 67.25 88 THR A C 1
ATOM 709 O O . THR A 1 88 ? 27.583 -16.124 -17.904 1.00 67.25 88 THR A O 1
ATOM 712 N N . ALA A 1 89 ? 29.275 -14.993 -16.886 1.00 58.78 89 ALA A N 1
ATOM 713 C CA . ALA A 1 89 ? 29.729 -14.163 -18.001 1.00 58.78 89 ALA A CA 1
ATOM 714 C C . ALA A 1 89 ? 30.437 -14.973 -19.098 1.00 58.78 89 ALA A C 1
ATOM 716 O O . ALA A 1 89 ? 31.050 -16.014 -18.762 1.00 58.78 89 ALA A O 1
#

Secondary structure (DSSP, 8-state):
-HHHHHHEEEEEEEEEE-SS-TTEEEEES-SS-SS-EEEEEEGGGEEEEEE-PPEE-TT--EE--EEEEEETT--EEEEE------S--

Radius of gyration: 15.1 Å; chains: 1; bounding box: 39×34×37 Å

Sequence (89 aa):
MKLLKETHISFTGSPRKHPYDPDRVILITDPYSKITSYYEFKTADISYVEEMVNLVDMEGETVPMARIWVKKKSIGARASLFIVDDTTA

Foldseek 3Di:
DVVLVVFWDKAKAFWDQDPPDNQKIKGFRDPPDPWTKIKMFGPVQWDDKDWDQWDADPVGDTGTMIMTTGGPPGDMDIDIDDDPDDPDD